Protein AF-A0AAP0RBD8-F1 (afdb_monomer)

pLDDT: mean 81.03, std 22.62, range [28.27, 98.75]

Mean predicted aligned error: 11.52 Å

Structure (mmCIF, N/CA/C/O backbone):
data_AF-A0AAP0RBD8-F1
#
_entry.id   AF-A0AAP0RBD8-F1
#
loop_
_atom_site.group_PDB
_atom_site.id
_atom_site.type_symbol
_atom_site.label_atom_id
_atom_site.label_alt_id
_atom_site.label_comp_id
_atom_site.label_asym_id
_atom_site.label_entity_id
_atom_site.label_seq_id
_atom_site.pdbx_PDB_ins_code
_atom_site.Cartn_x
_atom_site.Cartn_y
_atom_site.Cartn_z
_atom_site.occupancy
_atom_site.B_iso_or_equiv
_atom_site.auth_seq_id
_atom_site.auth_comp_id
_atom_site.auth_asym_id
_atom_site.auth_atom_id
_atom_site.pdbx_PDB_model_num
ATOM 1 N N . MET A 1 1 ? 12.928 37.717 -21.889 1.00 34.44 1 MET A N 1
ATOM 2 C CA . MET A 1 1 ? 11.841 36.770 -22.209 1.00 34.44 1 MET A CA 1
ATOM 3 C C . MET A 1 1 ? 11.439 36.122 -20.902 1.00 34.44 1 MET A C 1
ATOM 5 O O . MET A 1 1 ? 12.290 35.562 -20.228 1.00 34.44 1 MET A O 1
ATOM 9 N N . THR A 1 2 ? 10.213 36.380 -20.469 1.00 30.98 2 THR A N 1
ATOM 10 C CA . THR A 1 2 ? 9.686 36.048 -19.142 1.00 30.98 2 THR A CA 1
ATOM 11 C C . THR A 1 2 ? 9.518 34.539 -18.996 1.00 30.98 2 THR A C 1
ATOM 13 O O . THR A 1 2 ? 8.785 33.931 -19.773 1.00 30.98 2 THR A O 1
ATOM 16 N N . GLY A 1 3 ? 10.206 33.950 -18.015 1.00 31.42 3 GLY A N 1
ATOM 17 C CA . GLY A 1 3 ? 10.009 32.563 -17.607 1.00 31.42 3 GLY A CA 1
ATOM 18 C C . GLY A 1 3 ? 8.588 32.382 -17.090 1.00 31.42 3 GLY A C 1
ATOM 19 O O . GLY A 1 3 ? 8.220 32.952 -16.064 1.00 31.42 3 GLY A O 1
ATOM 20 N N . GLY A 1 4 ? 7.781 31.641 -17.846 1.00 28.27 4 GLY A N 1
ATOM 21 C CA . GLY A 1 4 ? 6.454 31.226 -17.426 1.00 28.27 4 GLY A CA 1
ATOM 22 C C . GLY A 1 4 ? 6.587 30.269 -16.252 1.00 28.27 4 GLY A C 1
ATOM 23 O O . GLY A 1 4 ? 7.212 29.218 -16.363 1.00 28.27 4 GLY A O 1
ATOM 24 N N . ILE A 1 5 ? 6.015 30.660 -15.120 1.00 36.06 5 ILE A N 1
ATOM 25 C CA . ILE A 1 5 ? 5.803 29.788 -13.974 1.00 36.06 5 ILE A CA 1
ATOM 26 C C . ILE A 1 5 ? 4.772 28.761 -14.447 1.00 36.06 5 ILE A C 1
ATOM 28 O O . ILE A 1 5 ? 3.584 29.070 -14.523 1.00 36.06 5 ILE A O 1
ATOM 32 N N . HIS A 1 6 ? 5.212 27.568 -14.849 1.00 34.00 6 HIS A N 1
ATOM 33 C CA . HIS A 1 6 ? 4.288 26.446 -14.957 1.00 34.00 6 HIS A CA 1
ATOM 34 C C . HIS A 1 6 ? 3.700 26.241 -13.556 1.00 34.00 6 HIS A C 1
ATOM 36 O O . HIS A 1 6 ? 4.481 26.066 -12.616 1.00 34.00 6 HIS A O 1
ATOM 42 N N . PRO A 1 7 ? 2.369 26.298 -13.366 1.00 37.91 7 PRO A N 1
ATOM 43 C CA . PRO A 1 7 ? 1.794 25.894 -12.099 1.00 37.91 7 PRO A CA 1
ATOM 44 C C . PRO A 1 7 ? 2.162 24.423 -11.923 1.00 37.91 7 PRO A C 1
ATOM 46 O O . PRO A 1 7 ? 1.735 23.568 -12.697 1.00 37.91 7 PRO A O 1
ATOM 49 N N . THR A 1 8 ? 3.013 24.135 -10.942 1.00 41.53 8 THR A N 1
ATOM 50 C CA . THR A 1 8 ? 3.182 22.778 -10.441 1.00 41.53 8 THR A CA 1
ATOM 51 C C . THR A 1 8 ? 1.791 22.331 -10.021 1.00 41.53 8 THR A C 1
ATOM 53 O O . THR A 1 8 ? 1.238 22.900 -9.076 1.00 41.53 8 THR A O 1
ATOM 56 N N . LEU A 1 9 ? 1.188 21.390 -10.752 1.00 44.22 9 LEU A N 1
ATOM 57 C CA . LEU A 1 9 ? -0.024 20.740 -10.271 1.00 44.22 9 LEU A CA 1
ATOM 58 C C . LEU A 1 9 ? 0.307 20.228 -8.864 1.00 44.22 9 LEU A C 1
ATOM 60 O O . LEU A 1 9 ? 1.319 19.535 -8.715 1.00 44.22 9 LEU A O 1
ATOM 64 N N . PRO A 1 10 ? -0.448 20.627 -7.826 1.00 52.72 10 PRO A N 1
ATOM 65 C CA . PRO A 1 10 ? -0.207 20.099 -6.497 1.00 52.72 10 PRO A CA 1
ATOM 66 C C . PRO A 1 10 ? -0.311 18.579 -6.598 1.00 52.72 10 PRO A C 1
ATOM 68 O O . PRO A 1 10 ? -1.257 18.067 -7.197 1.00 52.72 10 PRO A O 1
ATOM 71 N N . LEU A 1 11 ? 0.689 17.866 -6.080 1.00 57.75 11 LEU A N 1
ATOM 72 C CA . LEU A 1 11 ? 0.638 16.412 -5.990 1.00 57.75 11 LEU A CA 1
ATOM 73 C C . LEU A 1 11 ? -0.617 16.055 -5.192 1.00 57.75 11 LEU A C 1
ATOM 75 O O . LEU A 1 11 ? -0.696 16.304 -3.990 1.00 57.75 11 LEU A O 1
ATOM 79 N N . MET A 1 12 ? -1.625 15.541 -5.887 1.00 69.88 12 MET A N 1
ATOM 80 C CA . MET A 1 12 ? -2.855 15.079 -5.269 1.00 69.88 12 MET A CA 1
ATOM 81 C C . MET A 1 12 ? -2.628 13.631 -4.864 1.00 69.88 12 MET A C 1
ATOM 83 O O . MET A 1 12 ? -2.523 12.752 -5.716 1.00 69.88 12 MET A O 1
ATOM 87 N N . ILE A 1 13 ? -2.528 13.399 -3.561 1.00 83.56 13 ILE A N 1
ATOM 88 C CA . ILE A 1 13 ? -2.554 12.064 -2.975 1.00 83.56 13 ILE A CA 1
ATOM 89 C C . ILE A 1 13 ? -3.890 11.869 -2.270 1.00 83.56 13 ILE A C 1
ATOM 91 O O . ILE A 1 13 ? -4.404 12.782 -1.624 1.00 83.56 13 ILE A O 1
ATOM 95 N N . LEU A 1 14 ? -4.444 10.672 -2.427 1.00 92.19 14 LEU A N 1
ATOM 96 C CA . LEU A 1 14 ? -5.740 10.282 -1.900 1.00 92.19 14 LEU A CA 1
ATOM 97 C C . LEU A 1 14 ? -5.664 8.828 -1.440 1.00 92.19 14 LEU A C 1
ATOM 99 O O . LEU A 1 14 ? -5.100 7.985 -2.137 1.00 92.19 14 LEU A O 1
ATOM 103 N N . VAL A 1 15 ? -6.281 8.534 -0.300 1.00 96.56 15 VAL A N 1
ATOM 104 C CA . VAL A 1 15 ? -6.649 7.169 0.083 1.00 96.56 15 VAL A CA 1
ATOM 105 C C . VAL A 1 15 ? -8.169 7.088 0.110 1.00 96.56 15 VAL A C 1
ATOM 107 O O . VAL A 1 15 ? -8.832 7.897 0.752 1.00 96.56 15 VAL A O 1
ATOM 110 N N . GLY A 1 16 ? -8.724 6.122 -0.616 1.00 97.06 16 GLY A N 1
ATOM 111 C CA . GLY A 1 16 ? -10.157 5.855 -0.664 1.00 97.06 16 GLY A CA 1
ATOM 112 C C . GLY A 1 16 ? -10.412 4.396 -0.326 1.00 97.06 16 GLY A C 1
ATOM 113 O O . GLY A 1 16 ? -9.871 3.511 -0.986 1.00 97.06 16 GLY A O 1
ATOM 114 N N . ILE A 1 17 ? -11.227 4.135 0.693 1.00 97.94 17 ILE A N 1
ATOM 115 C CA . ILE A 1 17 ? -11.623 2.779 1.085 1.00 97.94 17 ILE A CA 1
ATOM 116 C C . ILE A 1 17 ? -13.132 2.676 0.956 1.00 97.94 17 ILE A C 1
ATOM 118 O O . ILE A 1 17 ? -13.863 3.445 1.569 1.00 97.94 17 ILE A O 1
ATOM 122 N N . HIS A 1 18 ? -13.607 1.703 0.186 1.00 97.62 18 HIS A N 1
ATOM 123 C CA . HIS A 1 18 ? -15.025 1.377 0.133 1.00 97.62 18 HIS A CA 1
ATOM 124 C C . HIS A 1 18 ? -15.289 0.111 0.948 1.00 97.62 18 HIS A C 1
ATOM 126 O O . HIS A 1 18 ? -14.771 -0.958 0.622 1.00 97.62 18 HIS A O 1
ATOM 132 N N . TYR A 1 19 ? -16.077 0.232 2.013 1.00 97.06 19 TYR A N 1
ATOM 133 C CA . TYR A 1 19 ? -16.392 -0.871 2.913 1.00 97.06 19 TYR A CA 1
ATOM 134 C C . TYR A 1 19 ? -17.787 -0.700 3.514 1.00 97.06 19 TYR A C 1
ATOM 136 O O . TYR A 1 19 ? -18.145 0.392 3.939 1.00 97.06 19 TYR A O 1
ATOM 144 N N . ASP A 1 20 ? -18.568 -1.783 3.528 1.00 95.88 20 ASP A N 1
ATOM 145 C CA . ASP A 1 20 ? -19.919 -1.840 4.113 1.00 95.88 20 ASP A CA 1
ATOM 146 C C . ASP A 1 20 ? -20.868 -0.718 3.634 1.00 95.88 20 ASP A C 1
ATOM 148 O O . ASP A 1 20 ? -21.622 -0.121 4.395 1.00 95.88 20 ASP A O 1
ATOM 152 N N . GLY A 1 21 ? -20.787 -0.381 2.340 1.00 97.06 21 GLY A N 1
ATOM 153 C CA . GLY A 1 21 ? -21.586 0.691 1.732 1.00 97.06 21 GLY A CA 1
ATOM 154 C C . GLY A 1 21 ? -21.132 2.113 2.085 1.00 97.06 21 GLY A C 1
ATOM 155 O O . GLY A 1 21 ? -21.817 3.071 1.729 1.00 97.06 21 GLY A O 1
ATOM 156 N N . VAL A 1 22 ? -19.988 2.266 2.757 1.00 97.06 22 VAL A N 1
ATOM 157 C CA . VAL A 1 22 ? -19.390 3.552 3.129 1.00 97.06 22 VAL A CA 1
ATOM 158 C C . VAL A 1 22 ? -18.106 3.780 2.334 1.00 97.06 22 VAL A C 1
ATOM 160 O O . VAL A 1 22 ? -17.267 2.886 2.202 1.00 97.06 22 VAL A O 1
ATOM 163 N N . PHE A 1 23 ? -17.937 4.994 1.809 1.00 97.38 23 PHE A N 1
ATOM 164 C CA . PHE A 1 23 ? -16.684 5.454 1.215 1.00 97.38 23 PHE A CA 1
ATOM 165 C C . PHE A 1 23 ? -15.922 6.318 2.225 1.00 97.38 23 PHE A C 1
ATOM 167 O O . PHE A 1 23 ? -16.344 7.424 2.556 1.00 97.38 23 PHE A O 1
ATOM 174 N N . TYR A 1 24 ? -14.807 5.793 2.722 1.00 97.19 24 TYR A N 1
ATOM 175 C CA . TYR A 1 24 ? -13.883 6.489 3.607 1.00 97.19 24 TYR A CA 1
ATOM 176 C C . TYR A 1 24 ? -12.832 7.197 2.755 1.00 97.19 24 TYR A C 1
ATOM 178 O O . TYR A 1 24 ? -11.986 6.552 2.134 1.00 97.19 24 TYR A O 1
ATOM 186 N N . GLU A 1 25 ? -12.908 8.523 2.719 1.00 95.94 25 GLU A N 1
ATOM 187 C CA . GLU A 1 25 ? -12.017 9.378 1.938 1.00 95.94 25 GLU A CA 1
ATOM 188 C C . GLU A 1 25 ? -10.975 10.051 2.838 1.00 95.94 25 GLU A C 1
ATOM 190 O O . GLU A 1 25 ? -11.320 10.665 3.853 1.00 95.94 25 GLU A O 1
ATOM 195 N N . PHE A 1 26 ? -9.711 9.990 2.422 1.00 95.19 26 PHE A N 1
ATOM 196 C CA . PHE A 1 26 ? -8.595 10.701 3.035 1.00 95.19 26 PHE A CA 1
ATOM 197 C C . PHE A 1 26 ? -7.860 11.501 1.963 1.00 95.19 26 PHE A C 1
ATOM 199 O O . PHE A 1 26 ? -7.217 10.943 1.072 1.00 95.19 26 PHE A O 1
ATOM 206 N N . VAL A 1 27 ? -7.984 12.819 2.054 1.00 91.31 27 VAL A N 1
ATOM 207 C CA . VAL A 1 27 ? -7.526 13.800 1.067 1.00 91.31 27 VAL A CA 1
ATOM 208 C C . VAL A 1 27 ? -7.016 15.051 1.775 1.00 91.31 27 VAL A C 1
ATOM 210 O O . VAL A 1 27 ? -7.416 15.308 2.911 1.00 91.31 27 VAL A O 1
ATOM 213 N N . PRO A 1 28 ? -6.196 15.892 1.117 1.00 87.25 28 PRO A N 1
ATOM 214 C CA . PRO A 1 28 ? -5.539 17.017 1.783 1.00 87.25 28 PRO A CA 1
ATOM 215 C C . PRO A 1 28 ? -6.478 18.038 2.445 1.00 87.25 28 PRO A C 1
ATOM 217 O O . PRO A 1 28 ? -6.026 18.830 3.264 1.00 87.25 28 PRO A O 1
ATOM 220 N N . TRP A 1 29 ? -7.764 18.084 2.083 1.00 85.31 29 TRP A N 1
ATOM 221 C CA . TRP A 1 29 ? -8.740 19.002 2.685 1.00 85.31 29 TRP A CA 1
ATOM 222 C C . TRP A 1 29 ? -9.544 18.402 3.846 1.00 85.31 29 TRP A C 1
ATOM 224 O O . TRP A 1 29 ? -10.233 19.156 4.527 1.00 85.31 29 TRP A O 1
ATOM 234 N N . ASN A 1 30 ? -9.479 17.088 4.084 1.00 89.00 30 ASN A N 1
ATOM 235 C CA . ASN A 1 30 ? -10.198 16.431 5.184 1.00 89.00 30 ASN A CA 1
ATOM 236 C C . ASN A 1 30 ? -9.294 15.589 6.101 1.00 89.00 30 ASN A C 1
ATOM 238 O O . ASN A 1 30 ? -9.769 15.055 7.101 1.00 89.00 30 ASN A O 1
ATOM 242 N N . GLY A 1 31 ? -8.009 15.469 5.777 1.00 90.75 31 GLY A N 1
ATOM 243 C CA . GLY A 1 31 ? -7.074 14.626 6.497 1.00 90.75 31 GLY A CA 1
ATOM 244 C C . GLY A 1 31 ? -5.632 14.838 6.055 1.00 90.75 31 GLY A C 1
ATOM 245 O O . GLY A 1 31 ? -5.316 15.731 5.268 1.00 90.75 31 GLY A O 1
ATOM 246 N N . VAL A 1 32 ? -4.763 13.988 6.587 1.00 93.06 32 VAL A N 1
ATOM 247 C CA . VAL A 1 32 ? -3.338 13.930 6.268 1.00 93.06 32 VAL A CA 1
ATOM 248 C C . VAL A 1 32 ? -3.033 12.552 5.707 1.00 93.06 32 VAL A C 1
ATOM 250 O O . VAL A 1 32 ? -3.448 11.545 6.280 1.00 93.06 32 VAL A O 1
ATOM 253 N N . VAL A 1 33 ? -2.299 12.503 4.601 1.00 94.81 33 VAL A N 1
ATOM 254 C CA . VAL A 1 33 ? -1.796 11.268 4.002 1.00 94.81 33 VAL A CA 1
ATOM 255 C C . VAL A 1 33 ? -0.278 11.333 3.937 1.00 94.81 33 VAL A C 1
ATOM 257 O O . VAL A 1 33 ? 0.290 12.298 3.435 1.00 94.81 33 VAL A O 1
ATOM 260 N N . ASN A 1 34 ? 0.371 10.283 4.419 1.00 94.94 34 ASN A N 1
ATOM 261 C CA . ASN A 1 34 ? 1.804 10.059 4.335 1.00 94.94 34 ASN A CA 1
ATOM 262 C C . ASN A 1 34 ? 2.071 8.884 3.407 1.00 94.94 34 ASN A C 1
ATOM 264 O O . ASN A 1 34 ? 1.287 7.933 3.357 1.00 94.94 34 ASN A O 1
ATOM 268 N N . TRP A 1 35 ? 3.201 8.915 2.717 1.00 95.06 35 TRP A N 1
ATOM 269 C CA . TRP A 1 35 ? 3.608 7.818 1.853 1.00 95.06 35 TRP A CA 1
ATOM 270 C C . TRP A 1 35 ? 5.113 7.600 1.875 1.00 95.06 35 TRP A C 1
ATOM 272 O O . TRP A 1 35 ? 5.911 8.516 2.083 1.00 95.06 35 TRP A O 1
ATOM 282 N N . GLU A 1 36 ? 5.483 6.357 1.606 1.00 95.31 36 GLU A N 1
ATOM 283 C CA . GLU A 1 36 ? 6.833 5.908 1.326 1.00 95.31 36 GLU A CA 1
ATOM 284 C C . GLU A 1 36 ? 6.763 4.826 0.247 1.00 95.31 36 GLU A C 1
ATOM 286 O O . GLU A 1 36 ? 6.286 3.717 0.476 1.00 95.31 36 GLU A O 1
ATOM 291 N N . VAL A 1 37 ? 7.231 5.152 -0.954 1.00 94.81 37 VAL A N 1
ATOM 292 C CA . VAL A 1 37 ? 7.209 4.261 -2.114 1.00 94.81 37 VAL A CA 1
ATOM 293 C C . VAL A 1 37 ? 8.633 4.075 -2.602 1.00 94.81 37 VAL A C 1
ATOM 295 O O . VAL A 1 37 ? 9.309 5.028 -2.989 1.00 94.81 37 VAL A O 1
ATOM 298 N N . THR A 1 38 ? 9.119 2.841 -2.553 1.00 95.50 38 THR A N 1
ATOM 299 C CA . THR A 1 38 ? 10.435 2.491 -3.106 1.00 95.50 38 THR A CA 1
ATOM 300 C C . THR A 1 38 ? 10.408 2.531 -4.638 1.00 95.50 38 THR A C 1
ATOM 302 O O . THR A 1 38 ? 9.330 2.470 -5.228 1.00 95.50 38 THR A O 1
ATOM 305 N N . PRO A 1 39 ? 11.573 2.568 -5.314 1.00 94.81 39 PRO A N 1
ATOM 306 C CA . PRO A 1 39 ? 11.639 2.437 -6.770 1.00 94.81 39 PRO A CA 1
ATOM 307 C C . PRO A 1 39 ? 10.818 1.275 -7.344 1.00 94.81 39 PRO A C 1
ATOM 309 O O . PRO A 1 39 ? 10.295 1.378 -8.451 1.00 94.81 39 PRO A O 1
ATOM 312 N N . TRP A 1 40 ? 10.733 0.162 -6.607 1.00 95.88 40 TRP A N 1
ATOM 313 C CA . TRP A 1 40 ? 9.876 -0.976 -6.916 1.00 95.88 40 TRP A CA 1
ATOM 314 C C . TRP A 1 40 ? 9.792 -1.933 -5.722 1.00 95.88 40 TRP A C 1
ATOM 316 O O . TRP A 1 40 ? 10.785 -2.135 -5.024 1.00 95.88 40 TRP A O 1
ATOM 326 N N . GLY A 1 41 ? 8.650 -2.602 -5.557 1.00 96.44 41 GLY A N 1
ATOM 327 C CA . GLY A 1 41 ? 8.504 -3.748 -4.653 1.00 96.44 41 GLY A CA 1
ATOM 328 C C . GLY A 1 41 ? 7.915 -3.425 -3.280 1.00 96.44 41 GLY A C 1
ATOM 329 O O . GLY A 1 41 ? 7.485 -4.351 -2.593 1.00 96.44 41 GLY A O 1
ATOM 330 N N . TYR A 1 42 ? 7.852 -2.146 -2.902 1.00 98.12 42 TYR A N 1
ATOM 331 C CA . TYR A 1 42 ? 7.309 -1.701 -1.619 1.00 98.12 42 TYR A CA 1
ATOM 332 C C . TYR A 1 42 ? 6.592 -0.352 -1.721 1.00 98.12 42 TYR A C 1
ATOM 334 O O . TYR A 1 42 ? 7.178 0.628 -2.199 1.00 98.12 42 TYR A O 1
ATOM 342 N N . TRP A 1 43 ? 5.364 -0.319 -1.200 1.00 97.88 43 TRP A N 1
ATOM 343 C CA . TRP A 1 43 ? 4.523 0.861 -1.036 1.00 97.88 43 TRP A CA 1
ATOM 344 C C . TRP A 1 43 ? 3.970 0.863 0.383 1.00 97.88 43 TRP A C 1
ATOM 346 O O . TRP A 1 43 ? 3.314 -0.087 0.803 1.00 97.88 43 TRP A O 1
ATOM 356 N N . TYR A 1 44 ? 4.184 1.956 1.094 1.00 98.38 44 TYR A N 1
ATOM 357 C CA . TYR A 1 44 ? 3.558 2.217 2.375 1.00 98.38 44 TYR A CA 1
ATOM 358 C C . TYR A 1 44 ? 2.809 3.536 2.303 1.00 98.38 44 TYR A C 1
ATOM 360 O O . TYR A 1 44 ? 3.338 4.534 1.811 1.00 98.38 44 TYR A O 1
ATOM 368 N N . MET A 1 45 ? 1.579 3.543 2.797 1.00 97.62 45 MET A N 1
ATOM 369 C CA . MET A 1 45 ? 0.791 4.751 2.977 1.00 97.62 45 MET A CA 1
ATOM 370 C C . MET A 1 45 ? 0.116 4.708 4.340 1.00 97.62 45 MET A C 1
ATOM 372 O O . MET A 1 45 ? -0.417 3.678 4.752 1.00 97.62 45 MET A O 1
ATOM 376 N N . SER A 1 46 ? 0.091 5.842 5.027 1.00 97.88 46 SER A N 1
ATOM 377 C CA . SER A 1 46 ? -0.764 6.032 6.192 1.00 97.88 46 SER A CA 1
ATOM 378 C C . SER A 1 46 ? -1.636 7.254 5.986 1.00 97.88 46 SER A C 1
ATOM 380 O O . SER A 1 46 ? -1.220 8.228 5.365 1.00 97.88 46 SER A O 1
ATOM 382 N N . ALA A 1 47 ? -2.862 7.205 6.485 1.00 97.12 47 ALA A N 1
ATOM 383 C CA . ALA A 1 47 ? -3.784 8.319 6.378 1.00 97.12 47 ALA A CA 1
ATOM 384 C C . ALA A 1 47 ? -4.586 8.485 7.662 1.00 97.12 47 ALA A C 1
ATOM 386 O O . ALA A 1 47 ? -4.917 7.507 8.333 1.00 97.12 47 ALA A O 1
ATOM 387 N N . GLU A 1 48 ? -4.917 9.720 8.012 1.00 96.56 48 GLU A N 1
ATOM 388 C CA . GLU A 1 48 ? -5.857 9.997 9.089 1.00 96.56 48 GLU A CA 1
ATOM 389 C 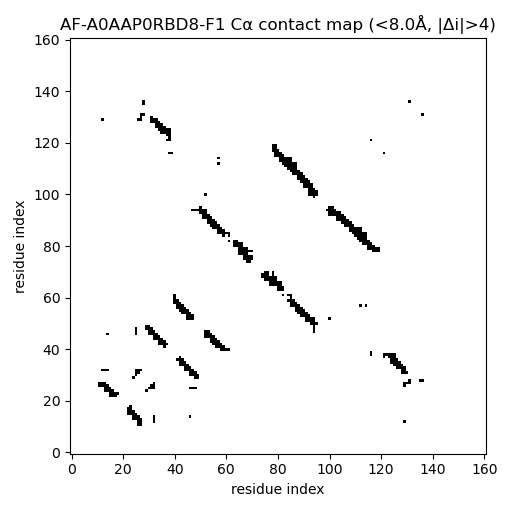C . GLU A 1 48 ? -6.714 11.225 8.805 1.00 96.56 48 GLU A C 1
ATOM 391 O O . GLU A 1 48 ? -6.279 12.173 8.160 1.00 96.56 48 GLU A O 1
ATOM 396 N N . ASN A 1 49 ? -7.941 11.201 9.312 1.00 94.81 49 ASN A N 1
ATOM 397 C CA . ASN A 1 49 ? -8.833 12.354 9.379 1.00 94.81 49 ASN A CA 1
ATOM 398 C C . ASN A 1 49 ? -9.341 12.503 10.821 1.00 94.81 49 ASN A C 1
ATOM 400 O O . ASN A 1 49 ? -8.818 11.869 11.736 1.00 94.81 49 ASN A O 1
ATOM 404 N N . GLU A 1 50 ? -10.365 13.324 11.053 1.00 94.88 50 GLU A N 1
ATOM 405 C CA . GLU A 1 50 ? -10.901 13.550 12.403 1.00 94.88 50 GLU A CA 1
ATOM 406 C C . GLU A 1 50 ? -11.358 12.263 13.111 1.00 94.88 50 GLU A C 1
ATOM 408 O O . GLU A 1 50 ? -11.279 12.170 14.337 1.00 94.88 50 GLU A O 1
ATOM 413 N N . THR A 1 51 ? -11.806 11.261 12.350 1.00 96.75 51 THR A N 1
ATOM 414 C CA . THR A 1 51 ? -12.560 10.110 12.864 1.00 96.75 51 THR A CA 1
ATOM 415 C C . THR A 1 51 ? -11.896 8.760 12.614 1.00 96.75 51 THR A C 1
ATOM 417 O O . THR A 1 51 ? -12.238 7.798 13.298 1.00 96.75 51 THR A O 1
ATOM 420 N N . HIS A 1 52 ? -10.942 8.664 11.686 1.00 98.38 52 HIS A N 1
ATOM 421 C CA . HIS A 1 52 ? -10.352 7.398 11.250 1.00 98.38 52 HIS A CA 1
ATOM 422 C C . HIS A 1 52 ? -8.837 7.496 11.066 1.00 98.38 52 HIS A C 1
ATOM 424 O O . HIS A 1 52 ? -8.301 8.551 10.727 1.00 98.38 52 HIS A O 1
ATOM 430 N N . LYS A 1 53 ? -8.155 6.361 11.250 1.00 98.44 53 LYS A N 1
ATOM 431 C CA . LYS A 1 53 ? -6.750 6.147 10.872 1.00 98.44 53 LYS A CA 1
ATOM 432 C C . LYS A 1 53 ? -6.649 4.917 9.974 1.00 98.44 53 LYS A C 1
ATOM 434 O O . LYS A 1 53 ? -7.351 3.934 10.212 1.00 98.44 53 LYS A O 1
ATOM 439 N N . VAL A 1 54 ? -5.758 4.956 8.993 1.00 98.44 54 VAL A N 1
ATOM 440 C CA . VAL A 1 54 ? -5.541 3.909 7.989 1.00 98.44 54 VAL A CA 1
ATOM 441 C C . VAL A 1 54 ? -4.054 3.666 7.794 1.00 98.44 54 VAL A C 1
ATOM 443 O O . VAL A 1 54 ? -3.264 4.609 7.760 1.00 98.44 54 VAL A O 1
ATOM 446 N N . GLU A 1 55 ? -3.699 2.399 7.606 1.00 98.56 55 GLU A N 1
ATOM 447 C CA . GLU A 1 55 ? -2.400 1.968 7.095 1.00 98.56 55 GLU A CA 1
ATOM 448 C C . GLU A 1 55 ? -2.602 1.003 5.924 1.00 98.56 55 GLU A C 1
ATOM 450 O O . GLU A 1 55 ? -3.423 0.081 5.978 1.00 98.56 55 GLU A O 1
ATOM 455 N N . LEU A 1 56 ? -1.846 1.248 4.859 1.00 98.56 56 LEU A N 1
ATOM 456 C CA . LEU A 1 56 ? -1.777 0.452 3.645 1.00 98.56 56 LEU A CA 1
ATOM 457 C C . LEU A 1 56 ? -0.316 0.069 3.436 1.00 98.56 56 LEU A C 1
ATOM 459 O O . LEU A 1 56 ? 0.541 0.937 3.282 1.00 98.56 56 LEU A O 1
ATOM 463 N N . GLU A 1 57 ? -0.037 -1.225 3.397 1.00 98.75 57 GLU A N 1
ATOM 464 C CA . GLU A 1 57 ? 1.283 -1.743 3.054 1.00 98.75 57 GLU A CA 1
ATOM 465 C C . GLU A 1 57 ? 1.134 -2.727 1.903 1.00 98.75 57 GLU A C 1
ATOM 467 O O . GLU A 1 57 ? 0.508 -3.776 2.050 1.00 98.75 57 GLU A O 1
ATOM 472 N N . ALA A 1 58 ? 1.694 -2.386 0.746 1.00 98.69 58 ALA A N 1
ATOM 473 C CA . ALA A 1 58 ? 1.741 -3.268 -0.403 1.00 98.69 58 ALA A CA 1
ATOM 474 C C . ALA A 1 58 ? 3.179 -3.694 -0.697 1.00 98.69 58 ALA A C 1
ATOM 476 O O . ALA A 1 58 ? 4.111 -2.888 -0.670 1.00 98.69 58 ALA A O 1
ATOM 477 N N . THR A 1 59 ? 3.354 -4.970 -1.025 1.00 98.62 59 THR A N 1
ATOM 478 C CA . THR A 1 59 ? 4.641 -5.528 -1.448 1.00 98.62 59 THR A CA 1
ATOM 479 C C . THR A 1 59 ? 4.465 -6.413 -2.668 1.00 98.62 59 THR A C 1
ATOM 481 O O . THR A 1 59 ? 3.402 -6.996 -2.881 1.00 98.62 59 THR A O 1
ATOM 484 N N . THR A 1 60 ? 5.509 -6.554 -3.480 1.00 98.38 60 THR A N 1
ATOM 485 C CA . THR A 1 60 ? 5.519 -7.575 -4.530 1.00 98.38 60 THR A CA 1
ATOM 486 C C . THR A 1 60 ? 6.916 -8.141 -4.746 1.00 98.38 60 THR A C 1
ATOM 488 O O . THR A 1 60 ? 7.922 -7.450 -4.589 1.00 98.38 60 THR A O 1
ATOM 491 N N . LYS A 1 61 ? 6.967 -9.425 -5.109 1.00 97.38 61 LYS A N 1
ATOM 492 C CA . LYS A 1 61 ? 8.171 -10.093 -5.628 1.00 97.38 61 LYS A CA 1
ATOM 493 C C . LYS A 1 61 ? 8.166 -10.167 -7.153 1.00 97.38 61 LYS A C 1
ATOM 495 O O . LYS A 1 61 ? 9.163 -10.584 -7.738 1.00 97.38 61 LYS A O 1
ATOM 500 N N . ASP A 1 62 ? 7.046 -9.814 -7.776 1.00 97.38 62 ASP A N 1
ATOM 501 C CA . ASP A 1 62 ? 6.924 -9.796 -9.220 1.00 97.38 62 ASP A CA 1
ATOM 502 C C . ASP A 1 62 ? 7.843 -8.722 -9.809 1.00 97.38 62 ASP A C 1
ATOM 504 O O . ASP A 1 62 ? 8.048 -7.643 -9.236 1.00 97.3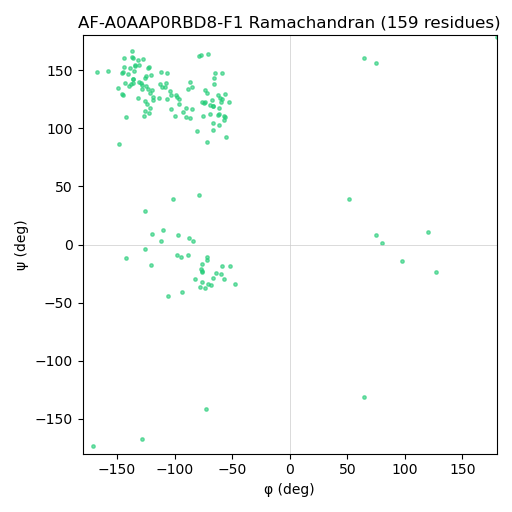8 62 ASP A O 1
ATOM 508 N N . LEU A 1 63 ? 8.432 -9.029 -10.963 1.00 95.75 63 LEU A N 1
ATOM 509 C CA . LEU A 1 63 ? 9.350 -8.102 -11.612 1.00 95.75 63 LEU A CA 1
ATOM 510 C C . LEU A 1 63 ? 8.629 -6.899 -12.208 1.00 95.75 63 LEU A C 1
ATOM 512 O O . LEU A 1 63 ? 9.326 -5.935 -12.508 1.00 95.75 63 LEU A O 1
ATOM 516 N N . GLY A 1 64 ? 7.300 -6.929 -12.329 1.00 95.12 64 GLY A N 1
ATOM 517 C CA . GLY A 1 64 ? 6.469 -5.896 -12.926 1.00 95.12 64 GLY A CA 1
ATOM 518 C C . GLY A 1 64 ? 6.551 -5.861 -14.446 1.00 95.12 64 GLY A C 1
ATOM 519 O O . GLY A 1 64 ? 7.544 -6.264 -15.055 1.00 95.12 64 GLY A O 1
ATOM 520 N N . THR A 1 65 ? 5.510 -5.318 -15.062 1.00 95.62 65 THR A N 1
ATOM 521 C CA . THR A 1 65 ? 5.434 -5.082 -16.502 1.00 95.62 65 THR A CA 1
ATOM 522 C C . THR A 1 65 ? 5.660 -3.607 -16.778 1.00 95.62 65 THR A C 1
ATOM 524 O O . THR A 1 65 ? 5.026 -2.746 -16.181 1.00 95.62 65 THR A O 1
ATOM 527 N N . THR A 1 66 ? 6.585 -3.284 -17.681 1.00 94.25 66 THR A N 1
ATOM 528 C CA . THR A 1 66 ? 6.761 -1.899 -18.127 1.00 94.25 66 THR A CA 1
ATOM 529 C C . THR A 1 66 ? 5.612 -1.503 -19.041 1.00 94.25 66 THR A C 1
ATOM 531 O O . THR A 1 66 ? 5.410 -2.106 -20.096 1.00 94.25 66 THR A O 1
ATOM 534 N N . LEU A 1 67 ? 4.913 -0.438 -18.665 1.00 93.00 67 LEU A N 1
ATOM 535 C CA . LEU A 1 67 ? 3.819 0.128 -19.432 1.00 93.00 67 LEU A CA 1
ATOM 536 C C . LEU A 1 67 ? 4.241 1.434 -20.099 1.00 93.00 67 LEU A C 1
ATOM 538 O O . LEU A 1 67 ? 5.055 2.218 -19.594 1.00 93.00 67 LEU A O 1
ATOM 542 N N . ARG A 1 68 ? 3.657 1.669 -21.272 1.00 92.69 68 ARG A N 1
ATOM 543 C CA . ARG A 1 68 ? 3.771 2.945 -21.968 1.00 92.69 68 ARG A CA 1
ATOM 544 C C . ARG A 1 68 ? 2.654 3.871 -21.506 1.00 92.69 68 ARG A C 1
ATOM 546 O O . ARG A 1 68 ? 1.499 3.459 -21.485 1.00 92.69 68 ARG A O 1
ATOM 553 N N . ALA A 1 69 ? 2.999 5.116 -21.205 1.00 91.56 69 ALA A N 1
ATOM 554 C CA . ALA A 1 69 ? 2.047 6.164 -20.864 1.00 91.56 69 ALA A CA 1
ATOM 555 C C . ALA A 1 69 ? 2.347 7.441 -21.672 1.00 91.56 69 ALA A C 1
ATOM 557 O O . ALA A 1 69 ? 3.457 7.593 -22.197 1.00 91.56 69 ALA A O 1
ATOM 558 N N . PRO A 1 70 ? 1.370 8.350 -21.832 1.00 91.38 70 PRO A N 1
ATOM 559 C CA . PRO A 1 70 ? 1.622 9.671 -22.394 1.00 91.38 70 PRO A CA 1
ATOM 560 C C . PRO A 1 70 ? 2.591 10.464 -21.507 1.00 91.38 70 PRO A C 1
ATOM 562 O O . PRO A 1 70 ? 2.379 10.603 -20.308 1.00 91.38 70 PRO A O 1
ATOM 565 N N . THR A 1 71 ? 3.639 11.007 -22.114 1.00 87.81 71 THR A N 1
ATOM 566 C CA . THR A 1 71 ? 4.625 11.897 -21.489 1.00 87.81 71 THR A CA 1
ATOM 567 C C . THR A 1 71 ? 4.653 13.218 -22.248 1.00 87.81 71 THR A C 1
ATOM 569 O O . THR A 1 71 ? 4.325 13.258 -23.439 1.00 87.81 71 THR A O 1
ATOM 572 N N . ALA A 1 72 ? 5.027 14.303 -21.573 1.00 86.81 72 ALA A N 1
ATOM 573 C CA . ALA A 1 72 ? 5.006 15.633 -22.175 1.00 86.81 72 ALA A CA 1
ATOM 574 C C . ALA A 1 72 ? 6.068 15.791 -23.277 1.00 86.81 72 ALA A C 1
ATOM 576 O O . ALA A 1 72 ? 5.824 16.460 -24.278 1.00 86.81 72 ALA A O 1
ATOM 577 N N . GLU A 1 73 ? 7.228 15.153 -23.120 1.00 86.69 73 GLU A N 1
ATOM 578 C CA . GLU A 1 73 ? 8.398 15.379 -23.971 1.00 86.69 73 GLU A CA 1
ATOM 579 C C . GLU A 1 73 ? 8.489 14.394 -25.137 1.00 86.69 73 GLU A C 1
ATOM 581 O O . GLU A 1 73 ? 8.857 14.777 -26.246 1.00 86.69 73 GLU A O 1
ATOM 586 N N . VAL A 1 74 ? 8.183 13.117 -24.898 1.00 87.81 74 VAL A N 1
ATOM 587 C CA . VAL A 1 74 ? 8.420 12.032 -25.870 1.00 87.81 74 VAL A CA 1
ATOM 588 C C . VAL A 1 74 ? 7.136 11.315 -26.289 1.00 87.81 74 VAL A C 1
ATOM 590 O O . VAL A 1 74 ? 7.180 10.296 -26.982 1.00 87.81 74 VAL A O 1
ATOM 593 N N . GLY A 1 75 ? 5.976 11.852 -25.903 1.00 89.75 75 GLY A N 1
ATOM 594 C CA . GLY A 1 75 ? 4.679 11.271 -26.220 1.00 89.75 75 GLY A CA 1
ATOM 595 C C . GLY A 1 75 ? 4.506 9.912 -25.547 1.00 89.75 75 GLY A C 1
ATOM 596 O O . GLY A 1 75 ? 4.726 9.770 -24.348 1.00 89.75 75 GLY A O 1
ATOM 597 N N . PHE A 1 76 ? 4.084 8.899 -26.300 1.00 92.31 76 PHE A N 1
ATOM 598 C CA . PHE A 1 76 ? 3.778 7.582 -25.746 1.00 92.31 76 PHE A CA 1
ATOM 599 C C . PHE A 1 76 ? 5.043 6.741 -25.520 1.00 92.31 76 PHE A C 1
ATOM 601 O O . PHE A 1 76 ? 5.537 6.084 -26.443 1.00 92.31 76 PHE A O 1
ATOM 608 N N . ALA A 1 77 ? 5.553 6.722 -24.289 1.00 91.69 77 ALA A N 1
ATOM 609 C CA . ALA A 1 77 ? 6.839 6.118 -23.944 1.00 91.69 77 ALA A CA 1
ATOM 610 C C . ALA A 1 77 ? 6.772 5.279 -22.657 1.00 91.69 77 ALA A C 1
ATOM 612 O O . ALA A 1 77 ? 5.838 5.444 -21.872 1.00 91.69 77 ALA A O 1
ATOM 613 N N . PRO A 1 78 ? 7.737 4.363 -22.431 1.00 90.94 78 PRO A N 1
ATOM 614 C CA . PRO A 1 78 ? 7.870 3.648 -21.164 1.00 90.94 78 PRO A CA 1
ATOM 615 C C . PRO A 1 78 ? 8.023 4.630 -19.996 1.00 90.94 78 PRO A C 1
ATOM 617 O O . PRO A 1 78 ? 9.043 5.307 -19.888 1.00 90.94 78 PRO A O 1
ATOM 620 N N . ALA A 1 79 ? 7.001 4.719 -19.147 1.00 90.62 79 ALA A N 1
ATOM 621 C CA . ALA A 1 79 ? 6.954 5.690 -18.048 1.00 90.62 79 ALA A CA 1
ATOM 622 C C . ALA A 1 79 ? 6.312 5.133 -16.771 1.00 90.62 79 ALA A C 1
ATOM 624 O O . ALA A 1 79 ? 6.449 5.748 -15.709 1.00 90.62 79 ALA A O 1
ATOM 625 N N . CYS A 1 80 ? 5.674 3.963 -16.873 1.00 92.12 80 CYS A N 1
ATOM 626 C CA . CYS A 1 80 ? 5.056 3.261 -15.763 1.00 92.12 80 CYS A CA 1
ATOM 627 C C . CYS A 1 80 ? 5.543 1.813 -15.684 1.00 92.12 80 CYS A C 1
ATOM 629 O O . CYS A 1 80 ? 6.039 1.237 -16.660 1.00 92.12 80 CYS A O 1
ATOM 631 N N . LYS A 1 81 ? 5.383 1.218 -14.511 1.00 93.88 81 LYS A N 1
ATOM 632 C CA . LYS A 1 81 ? 5.620 -0.194 -14.258 1.00 93.88 81 LYS A CA 1
ATOM 633 C C . LYS A 1 81 ? 4.598 -0.690 -13.246 1.00 93.88 81 LYS A C 1
ATOM 635 O O . LYS A 1 81 ? 4.467 -0.076 -12.191 1.00 93.88 81 LYS A O 1
ATOM 640 N N . ASP A 1 82 ? 3.904 -1.777 -13.555 1.00 96.19 82 ASP A N 1
ATOM 641 C CA . ASP A 1 82 ? 2.806 -2.282 -12.732 1.00 96.19 82 ASP A CA 1
ATOM 642 C C . ASP A 1 82 ? 2.825 -3.806 -12.558 1.00 96.19 82 ASP A C 1
ATOM 644 O O . ASP A 1 82 ? 3.569 -4.535 -13.216 1.00 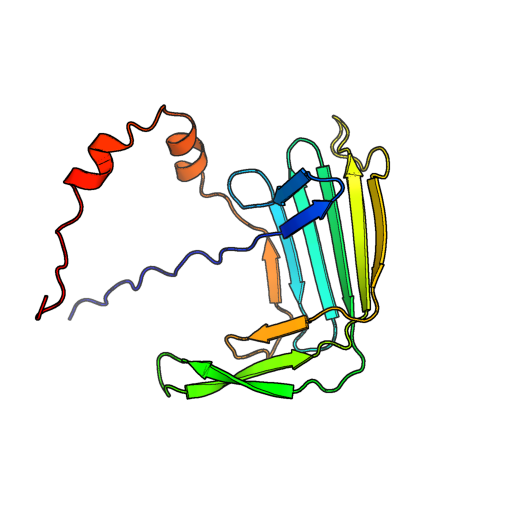96.19 82 ASP A O 1
ATOM 648 N N . THR A 1 83 ? 2.027 -4.292 -11.613 1.00 97.19 83 THR A N 1
ATOM 649 C CA . THR A 1 83 ? 1.678 -5.707 -11.481 1.00 97.19 83 THR A CA 1
ATOM 650 C C . THR A 1 83 ? 0.381 -5.846 -10.697 1.00 97.19 83 THR A C 1
ATOM 652 O O . THR A 1 83 ? 0.111 -5.037 -9.814 1.00 97.19 83 THR A O 1
ATOM 655 N N . CYS A 1 84 ? -0.404 -6.886 -10.980 1.00 96.62 84 CYS A N 1
ATOM 656 C CA . CYS A 1 84 ? -1.584 -7.260 -10.186 1.00 96.62 84 CYS A CA 1
ATOM 657 C C . CYS A 1 84 ? -1.288 -8.377 -9.172 1.00 96.62 84 CYS A C 1
ATOM 659 O O . CYS A 1 84 ? -2.202 -8.909 -8.551 1.00 96.62 84 CYS A O 1
ATOM 661 N N . PHE A 1 85 ? -0.014 -8.744 -9.011 1.00 96.88 85 PHE A N 1
ATOM 662 C CA . PHE A 1 85 ? 0.447 -9.770 -8.074 1.00 96.88 85 PHE A CA 1
ATOM 663 C C . PHE A 1 85 ? 1.054 -9.136 -6.811 1.00 96.88 85 PHE A C 1
ATOM 665 O O . PHE A 1 85 ? 2.108 -9.554 -6.319 1.00 96.88 85 PHE A O 1
ATOM 672 N N . GLY A 1 86 ? 0.441 -8.053 -6.329 1.00 98.00 86 GLY A N 1
ATOM 673 C CA . GLY A 1 86 ? 0.804 -7.392 -5.082 1.00 98.00 86 GLY A CA 1
ATOM 674 C C . GLY A 1 86 ? 0.102 -8.019 -3.880 1.00 98.00 86 GLY A C 1
ATOM 675 O O . GLY A 1 86 ? -1.089 -8.322 -3.926 1.00 98.00 86 GLY A O 1
ATOM 676 N N . VAL A 1 87 ? 0.830 -8.157 -2.773 1.00 98.62 87 VAL A N 1
ATOM 677 C CA . VAL A 1 87 ? 0.247 -8.454 -1.463 1.00 98.62 87 VAL A CA 1
ATOM 678 C C . VAL A 1 87 ? -0.008 -7.135 -0.751 1.00 98.62 87 VAL A C 1
ATOM 680 O O . VAL A 1 87 ? 0.948 -6.441 -0.415 1.00 98.62 87 VAL A O 1
ATOM 683 N N . LEU A 1 88 ? -1.276 -6.799 -0.521 1.00 98.69 88 LEU A N 1
ATOM 684 C CA . LEU A 1 88 ? -1.717 -5.608 0.202 1.00 98.69 88 LEU A CA 1
ATOM 685 C C . LEU A 1 88 ? -2.235 -5.993 1.584 1.00 98.69 88 LEU A C 1
ATOM 687 O O . LEU A 1 88 ? -3.173 -6.779 1.700 1.00 98.69 88 LEU A O 1
ATOM 691 N N . LYS A 1 89 ? -1.683 -5.370 2.620 1.00 98.75 89 LYS A N 1
ATOM 692 C CA . LYS A 1 89 ? -2.266 -5.282 3.953 1.00 98.75 89 LYS A CA 1
ATOM 693 C C . LYS A 1 89 ? -3.008 -3.955 4.083 1.00 98.75 89 LYS A C 1
ATOM 695 O O . LYS A 1 89 ? -2.418 -2.900 3.872 1.00 98.75 89 LYS A O 1
ATOM 700 N N . LEU A 1 90 ? -4.285 -4.015 4.455 1.00 98.62 90 LEU A N 1
ATOM 701 C CA . LEU A 1 90 ? -5.089 -2.848 4.811 1.00 98.62 90 LEU A CA 1
ATOM 702 C C . LEU A 1 90 ? -5.542 -2.981 6.260 1.00 98.62 90 LEU A C 1
ATOM 704 O O . LEU A 1 90 ? -6.175 -3.972 6.637 1.00 98.62 90 LEU A O 1
ATOM 708 N N . GLN A 1 91 ? -5.263 -1.952 7.050 1.00 98.75 91 GLN A N 1
ATOM 709 C CA . GLN A 1 91 ? -5.784 -1.823 8.400 1.00 98.75 91 GLN A CA 1
ATOM 710 C C . GLN A 1 91 ? -6.431 -0.451 8.592 1.00 98.75 91 GLN A C 1
ATOM 712 O O . GLN A 1 91 ? -5.901 0.569 8.154 1.00 98.75 91 GLN A O 1
ATOM 717 N N . MET A 1 92 ? -7.590 -0.430 9.249 1.00 98.62 92 MET A N 1
ATOM 718 C CA . MET A 1 92 ? -8.348 0.790 9.526 1.00 98.62 92 MET A CA 1
ATOM 719 C C . MET A 1 92 ? -8.903 0.762 10.944 1.00 98.62 92 MET A C 1
ATOM 721 O O . MET A 1 92 ? -9.431 -0.257 11.392 1.00 98.62 92 MET A O 1
ATOM 725 N N . TRP A 1 93 ? -8.827 1.899 11.628 1.00 98.75 93 TRP A N 1
ATOM 726 C CA . TRP A 1 93 ? -9.309 2.082 12.991 1.00 98.75 93 TRP A CA 1
ATOM 727 C C . TRP A 1 93 ? -10.168 3.337 13.098 1.00 98.75 93 TRP A C 1
ATOM 729 O O . TRP A 1 93 ? -9.948 4.311 12.377 1.00 98.75 93 TRP A O 1
ATOM 739 N N . GLU A 1 94 ? -11.073 3.349 14.072 1.00 98.00 94 GLU A N 1
ATOM 740 C CA . GLU A 1 94 ? -11.583 4.602 14.632 1.00 98.00 94 GLU A CA 1
ATOM 741 C C . GLU A 1 94 ? -10.405 5.418 15.196 1.00 98.00 94 GLU A C 1
ATOM 743 O O . GLU A 1 94 ? -9.435 4.857 15.712 1.00 98.00 94 GLU A O 1
ATOM 748 N N . ARG A 1 95 ? -10.473 6.745 15.141 1.00 97.50 95 ARG A N 1
ATOM 749 C CA . ARG A 1 95 ? -9.494 7.643 15.758 1.00 97.50 95 ARG A CA 1
ATOM 750 C C . ARG A 1 95 ? -10.021 8.118 17.106 1.00 97.50 95 ARG A C 1
ATOM 752 O O . ARG A 1 95 ? -11.128 8.640 17.200 1.00 97.50 95 ARG A O 1
ATOM 759 N N . ARG A 1 96 ? -9.228 7.948 18.165 1.00 96.62 96 ARG A N 1
ATOM 760 C CA . ARG A 1 96 ? -9.577 8.469 19.495 1.00 96.62 96 ARG A CA 1
ATOM 761 C C . ARG A 1 96 ? -9.326 9.975 19.581 1.00 96.62 96 ARG A C 1
ATOM 763 O O . ARG A 1 96 ? -8.563 10.539 18.801 1.00 96.62 96 ARG A O 1
ATOM 770 N N . SER A 1 97 ? -9.915 10.616 20.590 1.00 93.31 97 SER A N 1
ATOM 771 C CA . SER A 1 97 ? -9.726 12.047 20.873 1.00 93.31 97 SER A CA 1
ATOM 772 C C . SER A 1 97 ? -8.269 12.434 21.155 1.00 93.31 97 SER A C 1
ATOM 774 O O . SER A 1 97 ? -7.889 13.575 20.923 1.00 93.31 97 SER A O 1
ATOM 776 N N . ASP A 1 98 ? -7.449 11.493 21.630 1.00 93.88 98 ASP A N 1
ATOM 777 C CA . ASP A 1 98 ? -6.004 11.662 21.841 1.00 93.88 98 ASP A CA 1
ATOM 778 C C . ASP A 1 98 ? -5.162 11.414 20.570 1.00 93.88 98 ASP A C 1
ATOM 780 O O . ASP A 1 98 ? -3.935 11.455 20.618 1.00 93.88 98 ASP A O 1
ATOM 784 N N . GLY A 1 99 ? -5.806 11.136 19.430 1.00 93.38 99 GLY A N 1
ATOM 785 C CA . GLY A 1 99 ? -5.159 10.826 18.155 1.00 93.38 99 GLY A CA 1
ATOM 786 C C . GLY A 1 99 ? -4.658 9.385 18.011 1.00 93.38 99 GLY A C 1
ATOM 787 O O . GLY A 1 99 ? -4.098 9.036 16.966 1.00 93.38 99 GLY A O 1
ATOM 788 N N . SER A 1 100 ? -4.861 8.525 19.013 1.00 96.38 100 SER A N 1
ATOM 789 C CA . SER A 1 100 ? -4.458 7.115 18.969 1.00 96.38 100 SER A CA 1
ATOM 790 C C . SER A 1 100 ? -5.421 6.237 18.153 1.00 96.38 100 SER A C 1
ATOM 792 O O . SER A 1 100 ? -6.570 6.602 17.885 1.00 96.38 100 SER A O 1
ATOM 794 N N . LYS A 1 101 ? -4.945 5.046 17.757 1.00 98.06 101 LYS A N 1
ATOM 795 C CA . LYS A 1 101 ? -5.741 4.018 17.061 1.00 98.06 101 LYS A CA 1
ATOM 796 C C . LYS A 1 101 ? -6.782 3.411 17.999 1.00 98.06 101 LYS A C 1
ATOM 798 O O . LYS A 1 101 ? -6.420 2.712 18.945 1.00 98.06 101 LYS A O 1
ATOM 803 N N . GLY A 1 102 ? -8.049 3.685 17.719 1.00 97.94 102 GLY A N 1
ATOM 804 C CA . GLY A 1 102 ? -9.256 3.235 18.402 1.00 97.94 102 GLY A CA 1
ATOM 805 C C . GLY A 1 102 ? -9.604 1.767 18.178 1.00 97.94 102 GLY A C 1
ATOM 806 O O . GLY A 1 102 ? -8.743 0.887 18.154 1.00 97.94 102 GLY A O 1
ATOM 807 N N . LYS A 1 103 ? -10.905 1.501 18.052 1.00 98.06 103 LYS A N 1
ATOM 808 C CA . LYS A 1 103 ? -11.426 0.190 17.668 1.00 98.06 103 LYS A CA 1
ATOM 809 C C . LYS A 1 103 ? -11.013 -0.124 16.229 1.00 98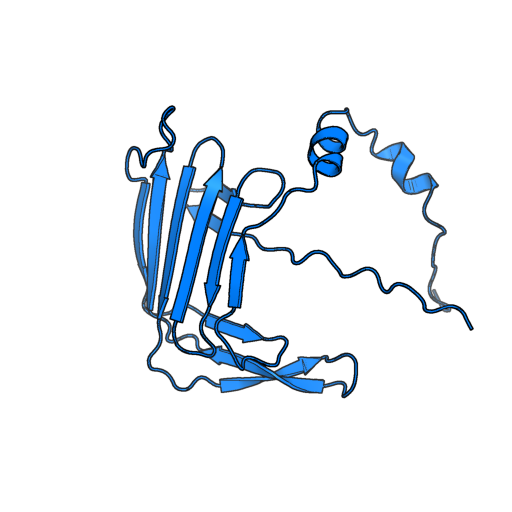.06 103 LYS A C 1
ATOM 811 O O . LYS A 1 103 ? -11.076 0.744 15.364 1.00 98.06 103 LYS A O 1
ATOM 816 N N . ILE A 1 104 ? -10.608 -1.367 15.981 1.00 98.19 104 ILE A N 1
ATOM 817 C CA . ILE A 1 104 ? -10.302 -1.840 14.630 1.00 98.19 104 ILE A CA 1
ATOM 818 C C . ILE A 1 104 ? -11.595 -2.036 13.828 1.00 98.19 104 ILE A C 1
ATOM 820 O O . I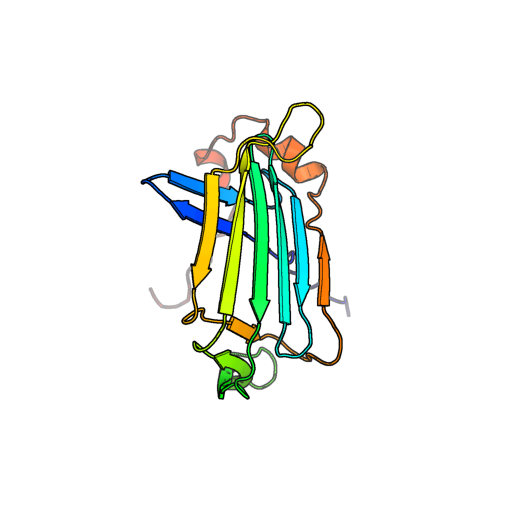LE A 1 104 ? -12.561 -2.614 14.329 1.00 98.19 104 ILE A O 1
ATOM 824 N N . ILE A 1 105 ? -11.608 -1.518 12.602 1.00 98.19 105 ILE A N 1
ATOM 825 C CA . ILE A 1 105 ? -12.717 -1.630 11.646 1.00 98.19 105 ILE A CA 1
ATOM 826 C C . ILE A 1 105 ? -12.348 -2.634 10.553 1.00 98.19 105 ILE A C 1
ATOM 828 O O . ILE A 1 105 ? -13.157 -3.495 10.219 1.00 98.19 105 ILE A O 1
ATOM 832 N N . LEU A 1 106 ? -11.117 -2.552 10.036 1.00 98.00 106 LEU A N 1
ATOM 833 C CA . LEU A 1 106 ? -10.579 -3.469 9.034 1.00 98.00 106 LEU A CA 1
ATOM 834 C C . LEU A 1 106 ? -9.199 -3.968 9.445 1.00 98.00 106 LEU A C 1
ATOM 836 O O . LEU A 1 106 ? -8.367 -3.196 9.918 1.00 98.00 106 LEU A O 1
ATOM 840 N N . ASP A 1 107 ? -8.971 -5.255 9.205 1.00 98.44 107 ASP A N 1
ATOM 841 C CA . ASP A 1 107 ? -7.668 -5.909 9.269 1.00 98.44 107 ASP A CA 1
ATOM 842 C C . ASP A 1 107 ? -7.655 -7.037 8.234 1.00 98.44 107 ASP A C 1
ATOM 844 O O . ASP A 1 107 ? -8.062 -8.168 8.503 1.00 98.44 107 ASP A O 1
ATOM 848 N N . VAL A 1 108 ? -7.295 -6.698 6.999 1.00 98.31 108 VAL A N 1
ATOM 849 C CA . VAL A 1 108 ? -7.467 -7.589 5.846 1.00 98.31 108 VAL A CA 1
ATOM 850 C C . VAL A 1 108 ? -6.217 -7.621 4.983 1.00 98.31 108 VAL A C 1
ATOM 852 O O . VAL A 1 108 ? -5.417 -6.684 4.972 1.00 98.31 108 VAL A O 1
ATOM 855 N N . THR A 1 109 ? -6.051 -8.724 4.261 1.00 98.31 109 THR A N 1
ATOM 856 C CA . THR A 1 109 ? -4.964 -8.913 3.303 1.00 98.31 109 THR A CA 1
ATOM 857 C C . THR A 1 109 ? -5.539 -9.370 1.968 1.00 98.31 109 THR A C 1
ATOM 859 O O . THR A 1 109 ? -6.437 -10.209 1.940 1.00 98.31 109 THR A O 1
ATOM 862 N N . SER A 1 110 ? -5.009 -8.832 0.872 1.00 97.06 110 SER A N 1
ATOM 863 C CA . SER A 1 110 ? -5.237 -9.305 -0.495 1.00 97.06 110 SER A CA 1
ATOM 864 C C . SER A 1 110 ? -3.901 -9.691 -1.121 1.00 97.06 110 SER A C 1
ATOM 866 O O . SER A 1 110 ? -2.891 -9.059 -0.834 1.00 97.06 110 SER A O 1
ATOM 868 N N . ASP A 1 111 ? -3.889 -10.710 -1.971 1.00 96.25 111 ASP A N 1
ATOM 869 C CA . ASP A 1 111 ? -2.740 -11.170 -2.760 1.00 96.25 111 ASP A CA 1
ATOM 870 C C . ASP A 1 111 ? -2.894 -10.881 -4.267 1.00 96.25 111 ASP A C 1
ATOM 872 O O . ASP A 1 111 ? -2.125 -11.382 -5.086 1.00 96.25 111 ASP A O 1
ATOM 876 N N . MET A 1 112 ? -3.879 -10.051 -4.627 1.00 96.06 112 MET A N 1
ATOM 877 C CA . MET A 1 112 ? -4.189 -9.643 -6.003 1.00 96.06 112 MET A CA 1
ATOM 878 C C . MET A 1 112 ? -4.213 -8.114 -6.157 1.00 96.06 112 MET A C 1
ATOM 880 O O . MET A 1 112 ? -4.978 -7.566 -6.953 1.00 96.06 112 MET A O 1
ATOM 884 N N . ALA A 1 113 ? -3.438 -7.394 -5.345 1.00 97.75 113 ALA A N 1
ATOM 885 C CA . ALA A 1 113 ? -3.400 -5.941 -5.411 1.00 97.75 113 ALA A CA 1
ATOM 886 C C . ALA A 1 113 ? -2.660 -5.474 -6.670 1.00 97.75 113 ALA A C 1
ATOM 888 O O . ALA A 1 113 ? -1.536 -5.906 -6.944 1.00 97.75 113 ALA A O 1
ATOM 889 N N . ALA A 1 114 ? -3.282 -4.550 -7.404 1.00 97.50 114 ALA A N 1
ATOM 890 C CA . ALA A 1 114 ? -2.608 -3.783 -8.437 1.00 97.50 114 ALA A CA 1
ATOM 891 C C . ALA A 1 114 ? -1.703 -2.734 -7.781 1.00 97.50 114 ALA A C 1
ATOM 893 O O . ALA A 1 114 ? -2.174 -1.897 -7.010 1.00 97.50 114 ALA A O 1
ATOM 894 N N . VAL A 1 115 ? -0.409 -2.792 -8.077 1.00 97.25 115 VAL A N 1
ATOM 895 C CA . VAL A 1 115 ? 0.588 -1.823 -7.615 1.00 97.25 115 VAL A CA 1
ATOM 896 C C . VAL A 1 115 ? 1.326 -1.254 -8.815 1.00 97.25 115 VAL A C 1
ATOM 898 O O . VAL A 1 115 ? 1.700 -1.991 -9.727 1.00 97.25 115 VAL A O 1
ATOM 901 N N . GLU A 1 116 ? 1.532 0.059 -8.814 1.00 95.56 116 GLU A N 1
ATOM 902 C CA . GLU A 1 116 ? 2.154 0.779 -9.921 1.00 95.56 116 GLU A CA 1
ATOM 903 C C . GLU A 1 116 ? 3.199 1.769 -9.409 1.00 95.56 116 GLU A C 1
ATOM 905 O O . GLU A 1 116 ? 3.095 2.351 -8.324 1.00 95.56 116 GLU A O 1
ATOM 910 N N . VAL A 1 117 ? 4.207 1.966 -10.246 1.00 94.06 117 VAL A N 1
ATOM 911 C CA . VAL A 1 117 ? 5.086 3.116 -10.232 1.00 94.06 117 VAL A CA 1
ATOM 912 C C . VAL A 1 117 ? 5.025 3.822 -11.602 1.00 94.06 117 VAL A C 1
ATOM 914 O O . VAL A 1 117 ? 5.452 3.239 -12.592 1.00 94.06 117 VAL A O 1
ATOM 917 N N . GLY A 1 118 ? 4.490 5.050 -11.710 1.00 88.75 118 GLY A N 1
ATOM 918 C CA . GLY A 1 118 ? 4.437 5.841 -12.962 1.00 88.75 118 GLY A CA 1
ATOM 919 C C . GLY A 1 118 ? 4.714 7.356 -12.862 1.00 88.75 118 GLY A C 1
ATOM 920 O O . GLY A 1 118 ? 4.264 8.015 -11.929 1.00 88.75 118 GLY A O 1
ATOM 921 N N . GLY A 1 119 ? 5.501 7.926 -13.785 1.00 77.56 119 GLY A N 1
ATOM 922 C CA . GLY A 1 119 ? 5.774 9.382 -13.835 1.00 77.56 119 GLY A CA 1
ATOM 923 C C . GLY A 1 119 ? 7.250 9.788 -13.867 1.00 77.56 119 GLY A C 1
ATOM 924 O O . GLY A 1 119 ? 7.573 10.831 -14.414 1.00 77.56 119 GLY A O 1
ATOM 925 N N . GLY A 1 120 ? 8.145 8.925 -13.386 1.00 66.12 120 GLY A N 1
ATOM 926 C CA . GLY A 1 120 ? 9.588 8.966 -13.637 1.00 66.12 120 GLY A CA 1
ATOM 927 C C . GLY A 1 120 ? 10.384 10.181 -13.100 1.00 66.12 120 GLY A C 1
ATOM 928 O O . GLY A 1 120 ? 9.842 11.248 -12.841 1.00 66.12 120 GLY A O 1
ATOM 929 N N . PRO A 1 121 ? 11.715 10.040 -12.966 1.00 56.78 121 PRO A N 1
ATOM 930 C CA . PRO A 1 121 ? 12.431 8.784 -12.830 1.00 56.78 121 PRO A CA 1
ATOM 931 C C . PRO A 1 121 ? 12.485 8.294 -11.367 1.00 56.78 121 PRO A C 1
ATOM 933 O O . PRO A 1 121 ? 12.809 9.024 -10.433 1.00 56.78 121 PRO A O 1
ATOM 936 N N . TRP A 1 122 ? 12.221 7.001 -11.200 1.00 67.38 122 TRP A N 1
ATOM 937 C CA . TRP A 1 122 ? 12.074 6.259 -9.941 1.00 67.38 122 TRP A CA 1
ATOM 938 C C . TRP A 1 122 ? 13.406 5.906 -9.285 1.00 67.38 122 TRP A C 1
ATOM 940 O O . TRP A 1 122 ? 13.628 4.770 -8.884 1.00 67.38 122 TRP A O 1
ATOM 950 N N . PHE A 1 123 ? 14.362 6.828 -9.261 1.00 78.31 123 PHE A N 1
ATOM 951 C CA . PHE A 1 123 ? 15.726 6.478 -8.856 1.00 78.31 123 PHE A CA 1
ATOM 952 C C . PHE A 1 123 ? 15.889 6.320 -7.346 1.00 78.31 123 PHE A C 1
ATOM 954 O O . PHE A 1 123 ? 16.822 5.662 -6.899 1.00 78.31 123 PHE A O 1
ATOM 961 N N . ASN A 1 124 ? 14.986 6.913 -6.568 1.00 88.69 124 ASN A N 1
ATOM 962 C CA . ASN A 1 124 ? 15.044 6.924 -5.116 1.00 88.69 124 ASN A CA 1
ATOM 963 C C . ASN A 1 124 ? 13.660 6.660 -4.533 1.00 88.69 124 ASN A C 1
ATOM 965 O O . ASN A 1 124 ? 12.645 6.848 -5.203 1.00 88.69 124 ASN A O 1
ATOM 969 N N . THR A 1 125 ? 13.634 6.269 -3.263 1.00 92.19 125 THR A N 1
ATOM 970 C CA . THR A 1 125 ? 12.394 6.185 -2.496 1.00 92.19 125 THR A CA 1
ATOM 971 C C . THR A 1 125 ? 11.714 7.550 -2.456 1.00 92.19 125 THR A C 1
ATOM 973 O O . TH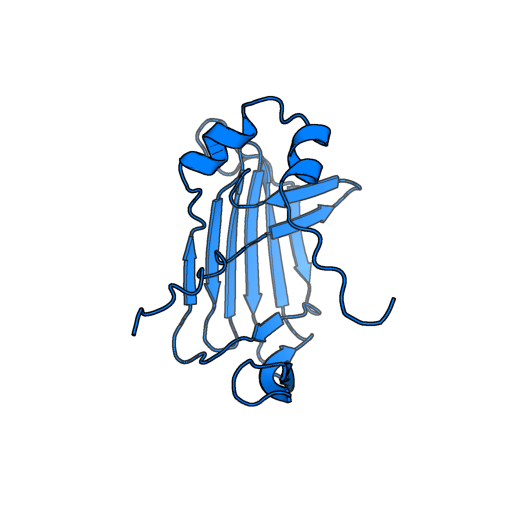R A 1 125 ? 12.309 8.542 -2.032 1.00 92.19 125 THR A O 1
ATOM 976 N N . TRP A 1 126 ? 10.457 7.586 -2.880 1.00 89.25 126 TRP A N 1
ATOM 977 C CA . TRP A 1 126 ? 9.601 8.755 -2.808 1.00 89.25 126 TRP A CA 1
ATOM 978 C C . TRP A 1 126 ? 8.858 8.749 -1.478 1.00 89.25 126 TRP A C 1
ATOM 980 O O . TRP A 1 126 ? 8.092 7.831 -1.191 1.00 89.25 126 TRP A O 1
ATOM 990 N N . LYS A 1 127 ? 9.102 9.771 -0.658 1.00 92.12 127 LYS A N 1
ATOM 991 C CA . LYS A 1 127 ? 8.419 9.973 0.619 1.00 92.12 127 LYS A CA 1
ATOM 992 C C . LYS A 1 127 ? 7.757 11.336 0.645 1.00 92.12 127 LYS A C 1
ATOM 994 O O . LYS A 1 127 ? 8.263 12.274 0.026 1.00 92.12 127 LYS A O 1
ATOM 999 N N . GLY A 1 128 ? 6.681 11.454 1.401 1.00 89.62 128 GLY A N 1
ATOM 1000 C CA . GLY A 1 128 ? 6.072 12.745 1.657 1.00 89.62 128 GLY A CA 1
ATOM 1001 C C . GLY A 1 128 ? 4.849 12.659 2.547 1.00 89.62 128 GLY A C 1
ATOM 1002 O O . GLY A 1 128 ? 4.439 11.584 2.982 1.00 89.62 128 GLY A O 1
ATOM 1003 N N . GLU A 1 129 ? 4.306 13.838 2.799 1.00 90.62 129 GLU A N 1
ATOM 1004 C CA . GLU A 1 129 ? 3.096 14.079 3.563 1.00 90.62 129 GLU A CA 1
ATOM 1005 C C . GLU A 1 129 ? 2.276 15.122 2.802 1.00 90.62 129 GLU A C 1
ATOM 1007 O O . GLU A 1 129 ? 2.829 16.049 2.195 1.00 90.62 129 GLU A O 1
ATOM 1012 N N . THR A 1 130 ? 0.956 14.974 2.792 1.00 87.62 130 THR A N 1
ATOM 1013 C CA . THR A 1 130 ? 0.073 15.979 2.208 1.00 87.62 130 THR A CA 1
ATOM 1014 C C . THR A 1 130 ? 0.138 17.246 3.046 1.00 87.62 130 THR A C 1
ATOM 1016 O O . THR A 1 130 ? -0.173 17.212 4.234 1.00 87.62 130 THR A O 1
ATOM 1019 N N . SER A 1 131 ? 0.459 18.378 2.427 1.00 68.94 131 SER A N 1
ATOM 1020 C CA . SER A 1 131 ? 0.278 19.683 3.053 1.00 68.94 131 SER A CA 1
ATOM 1021 C C . SER A 1 131 ? -1.021 20.309 2.560 1.00 68.94 131 SER A C 1
ATOM 1023 O O . SER A 1 131 ? -1.272 20.396 1.358 1.00 68.94 131 SER A O 1
ATOM 1025 N N . THR A 1 132 ? -1.864 20.759 3.485 1.00 62.50 132 THR A N 1
ATOM 1026 C CA . THR A 1 132 ? -2.983 21.643 3.155 1.00 62.50 132 THR A CA 1
ATOM 1027 C C . THR A 1 132 ? -2.447 23.074 3.138 1.00 62.50 132 THR A C 1
ATOM 1029 O O . THR A 1 132 ? -2.016 23.567 4.182 1.00 62.50 132 THR A O 1
ATOM 1032 N N . PRO A 1 133 ? -2.460 23.797 2.004 1.00 55.28 133 PRO A N 1
ATOM 1033 C CA . PRO A 1 133 ? -2.196 25.228 2.027 1.00 55.28 133 PRO A CA 1
ATOM 1034 C C . PRO A 1 133 ? -3.252 25.907 2.910 1.00 55.28 133 PRO A C 1
ATOM 1036 O O . PRO A 1 133 ? -4.448 25.747 2.662 1.00 55.28 133 PRO A O 1
ATOM 1039 N N . GLU A 1 134 ? -2.835 26.689 3.911 1.00 50.91 134 GLU A N 1
ATOM 1040 C CA . GLU A 1 134 ? -3.718 27.376 4.880 1.00 50.91 134 GLU A CA 1
ATOM 1041 C C . GLU A 1 134 ? -4.839 28.225 4.234 1.00 50.91 134 GLU A C 1
ATOM 1043 O O . GLU A 1 134 ? -5.829 28.571 4.875 1.00 50.91 134 GLU A O 1
ATOM 1048 N N . LEU A 1 135 ? -4.702 28.573 2.953 1.00 48.06 135 LEU A N 1
ATOM 1049 C CA . LEU A 1 135 ? -5.702 29.302 2.171 1.00 48.06 135 LEU A CA 1
ATOM 1050 C C . LEU A 1 135 ? -6.891 28.434 1.720 1.00 48.06 135 LEU A C 1
ATOM 1052 O O . LEU A 1 135 ? -8.008 28.946 1.644 1.00 48.06 135 LEU A O 1
ATOM 1056 N N . LEU A 1 136 ? -6.691 27.137 1.459 1.00 51.03 136 LEU A N 1
ATOM 1057 C CA . LEU A 1 136 ? -7.764 26.230 1.025 1.00 51.03 136 LEU A CA 1
ATOM 1058 C C . LEU A 1 136 ? -8.712 25.877 2.179 1.00 51.03 136 LEU A C 1
ATOM 1060 O O . LEU A 1 136 ? -9.926 25.856 1.986 1.00 51.03 136 LEU A O 1
ATOM 1064 N N . SER A 1 137 ? -8.187 25.709 3.396 1.00 48.53 137 SER A N 1
ATOM 1065 C CA . SER A 1 137 ? -9.007 25.479 4.595 1.00 48.53 137 SER A CA 1
ATOM 1066 C C . SER A 1 137 ? -9.870 26.693 4.969 1.00 48.53 137 SER A C 1
ATOM 1068 O O . SER A 1 137 ? -10.968 26.538 5.502 1.00 48.53 137 SER A O 1
ATOM 1070 N N . ARG A 1 138 ? -9.421 27.915 4.643 1.00 47.06 138 ARG A N 1
ATOM 1071 C CA . ARG A 1 138 ? -10.213 29.145 4.823 1.00 47.06 138 ARG A CA 1
ATOM 1072 C C . ARG A 1 138 ? -11.274 29.343 3.740 1.00 47.06 138 ARG A C 1
ATOM 1074 O O . ARG A 1 138 ? -12.357 29.817 4.060 1.00 47.06 138 ARG A O 1
ATOM 1081 N N . ALA A 1 139 ? -10.990 28.979 2.488 1.00 51.75 139 ALA A N 1
ATOM 1082 C CA . ALA A 1 139 ? -11.940 29.123 1.382 1.00 51.75 139 ALA A CA 1
ATOM 1083 C C . ALA A 1 139 ? -13.118 28.131 1.464 1.00 51.75 139 ALA A C 1
ATOM 1085 O O . ALA A 1 139 ? -14.237 28.491 1.110 1.00 51.75 139 ALA A O 1
ATOM 1086 N N . LEU A 1 14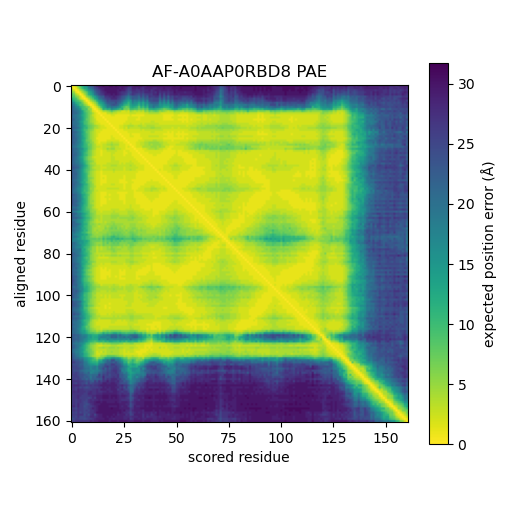0 ? -12.890 26.916 1.976 1.00 53.47 140 LEU A N 1
ATOM 1087 C CA . LEU A 1 140 ? -13.923 25.878 2.123 1.00 53.47 140 LEU A CA 1
ATOM 1088 C C . LEU A 1 140 ? -14.888 26.114 3.302 1.00 53.47 140 LEU A C 1
ATOM 1090 O O . LEU A 1 140 ? -15.971 25.539 3.324 1.00 53.47 140 LEU A O 1
ATOM 1094 N N . ASN A 1 141 ? -14.531 26.986 4.253 1.00 48.03 141 ASN A N 1
ATOM 1095 C CA . ASN A 1 141 ? -15.380 27.372 5.392 1.00 48.03 141 ASN A CA 1
ATOM 1096 C C . ASN A 1 141 ? -16.333 28.546 5.093 1.00 48.03 141 ASN A C 1
ATOM 1098 O O . ASN A 1 141 ? -17.016 29.042 5.990 1.00 48.03 141 ASN A O 1
ATOM 1102 N N . VAL A 1 142 ? -16.391 29.008 3.843 1.00 48.34 142 VAL A N 1
ATOM 1103 C CA . VAL A 1 142 ? -17.351 30.019 3.384 1.00 48.34 142 VAL A CA 1
ATOM 1104 C C . VAL A 1 142 ? -18.376 29.309 2.497 1.00 48.34 142 VAL A C 1
ATOM 1106 O O . VAL A 1 142 ? -17.963 28.512 1.658 1.00 48.34 142 VAL A O 1
ATOM 1109 N N . PRO A 1 143 ? -19.695 29.554 2.630 1.00 39.38 143 PRO A N 1
ATOM 1110 C CA . PRO A 1 143 ? -20.680 28.963 1.729 1.00 39.38 143 PRO A CA 1
ATOM 1111 C C . PRO A 1 143 ? -20.399 29.432 0.295 1.00 39.38 143 PRO A C 1
ATOM 1113 O O . PRO A 1 143 ? -20.674 30.578 -0.066 1.00 39.38 143 PRO A O 1
ATOM 1116 N N . ILE A 1 144 ? -19.795 28.561 -0.514 1.00 48.94 144 ILE A N 1
ATOM 1117 C CA . ILE A 1 144 ? -19.435 28.882 -1.893 1.00 48.94 144 ILE A CA 1
ATOM 1118 C C . ILE A 1 144 ? -20.713 28.861 -2.733 1.00 48.94 144 ILE A C 1
ATOM 1120 O O . ILE A 1 144 ? -21.304 27.809 -2.974 1.00 48.94 144 ILE A O 1
ATOM 1124 N N . ASN A 1 145 ? -21.137 30.041 -3.188 1.00 43.28 145 ASN A N 1
ATOM 1125 C CA . ASN A 1 145 ? -22.171 30.187 -4.205 1.00 43.28 145 ASN A CA 1
ATOM 1126 C C . ASN A 1 145 ? -21.639 29.640 -5.541 1.00 43.28 145 ASN A C 1
ATOM 1128 O O . ASN A 1 145 ? -20.818 30.274 -6.207 1.00 43.28 145 ASN A O 1
ATOM 1132 N N . VAL A 1 146 ? -22.112 28.453 -5.914 1.00 50.06 146 VAL A N 1
ATOM 1133 C CA . VAL A 1 146 ? -21.667 27.702 -7.095 1.00 50.06 146 VAL A CA 1
ATOM 1134 C C . VAL A 1 146 ? -21.982 28.440 -8.407 1.00 50.06 146 VAL A C 1
ATOM 1136 O O . VAL A 1 14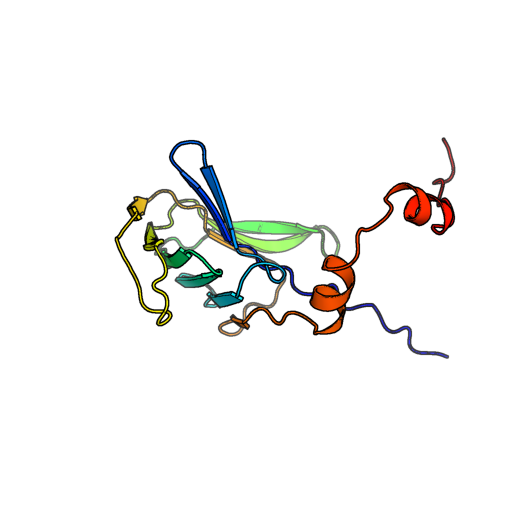6 ? -21.266 28.270 -9.390 1.00 50.06 146 VAL A O 1
ATOM 1139 N N . GLU A 1 147 ? -22.985 29.327 -8.431 1.00 44.75 147 GLU A N 1
ATOM 1140 C CA . GLU A 1 147 ? -23.382 30.067 -9.640 1.00 44.75 147 GLU A CA 1
ATOM 1141 C C . GLU A 1 147 ? -22.429 31.224 -9.989 1.00 44.75 147 GLU A C 1
ATOM 1143 O O . GLU A 1 147 ? -22.310 31.595 -11.155 1.00 44.75 147 GLU A O 1
ATOM 1148 N N . GLY A 1 148 ? -21.687 31.767 -9.017 1.00 48.94 148 GLY A N 1
ATOM 1149 C CA . GLY A 1 148 ? -20.750 32.875 -9.256 1.00 48.94 148 GLY A CA 1
ATOM 1150 C C . GLY A 1 148 ? -19.437 32.459 -9.931 1.00 48.94 148 GLY A C 1
ATOM 1151 O O . GLY A 1 148 ? -18.782 33.280 -10.572 1.00 48.94 148 GLY A O 1
ATOM 1152 N N . ILE A 1 149 ? -19.050 31.185 -9.814 1.00 49.22 149 ILE A N 1
ATOM 1153 C CA . ILE A 1 149 ? -17.756 30.683 -10.308 1.00 49.22 149 ILE A CA 1
ATOM 1154 C C . ILE A 1 149 ? -17.806 30.370 -11.811 1.00 49.22 149 ILE A C 1
ATOM 1156 O O . ILE A 1 149 ? -16.815 30.568 -12.514 1.00 49.22 149 ILE A O 1
ATOM 1160 N N . PHE A 1 150 ? -18.969 29.988 -12.349 1.00 44.72 150 PHE A N 1
ATOM 1161 C CA . PHE A 1 150 ? -19.123 29.722 -13.785 1.00 44.72 150 PHE A CA 1
ATOM 1162 C C . PHE A 1 150 ? -19.102 30.986 -14.667 1.00 44.72 150 PHE A C 1
ATOM 1164 O O . PHE A 1 150 ? -18.969 30.871 -15.882 1.00 44.72 150 PHE A O 1
ATOM 1171 N N . GLY A 1 151 ? -19.178 32.190 -14.083 1.00 42.53 151 GLY A N 1
ATOM 1172 C CA . GLY A 1 151 ? -19.143 33.461 -14.820 1.00 42.53 151 GLY A CA 1
ATOM 1173 C C . GLY A 1 151 ? -17.749 34.057 -15.066 1.00 42.53 151 GLY A C 1
ATOM 1174 O O . GLY A 1 151 ? -17.639 35.030 -15.808 1.00 42.53 151 GLY A O 1
ATOM 1175 N N . LEU A 1 152 ? -16.688 33.513 -14.453 1.00 46.25 152 LEU A N 1
ATOM 1176 C CA . LEU A 1 152 ? -15.335 34.105 -14.464 1.00 46.25 152 LEU A CA 1
ATOM 1177 C C . LEU A 1 152 ? -14.289 33.311 -15.262 1.00 46.25 152 LEU A C 1
ATOM 1179 O O . LEU A 1 152 ? -13.127 33.713 -15.319 1.00 46.25 152 LEU A O 1
ATOM 1183 N N . VAL A 1 153 ? -14.680 32.216 -15.915 1.00 42.47 153 VAL A N 1
ATOM 1184 C CA . VAL A 1 153 ? -13.787 31.452 -16.795 1.00 42.47 153 VAL A CA 1
ATOM 1185 C C . VAL A 1 153 ? -14.018 31.911 -18.239 1.00 42.47 153 VAL A C 1
ATOM 1187 O O . VAL A 1 153 ? -15.143 31.784 -18.728 1.00 42.47 153 VAL A O 1
ATOM 1190 N N . PRO A 1 154 ? -13.005 32.433 -18.961 1.00 40.69 154 PRO A N 1
ATOM 1191 C CA . PRO A 1 154 ? -13.147 32.655 -20.388 1.00 40.69 154 PRO A CA 1
ATOM 1192 C C . PRO A 1 154 ? -13.401 31.300 -21.045 1.00 40.69 154 PRO A C 1
ATOM 1194 O O . PRO A 1 154 ? -12.578 30.388 -20.967 1.00 40.69 154 PRO A O 1
ATOM 1197 N N . LEU A 1 155 ? -14.574 31.185 -21.658 1.00 46.00 155 LEU A N 1
ATOM 1198 C CA . LEU A 1 155 ? -15.041 30.038 -22.417 1.00 46.00 155 LEU A CA 1
ATOM 1199 C C . LEU A 1 155 ? -14.030 29.705 -23.529 1.00 46.00 155 LEU A C 1
ATOM 1201 O O . LEU A 1 155 ? -14.101 30.248 -24.631 1.00 46.00 155 LEU A O 1
ATOM 1205 N N . PHE A 1 156 ? -13.086 28.804 -23.255 1.00 42.12 156 PHE A N 1
ATOM 1206 C CA . PHE A 1 156 ? -12.300 28.150 -24.295 1.00 42.12 156 PHE A CA 1
ATOM 1207 C C . PHE A 1 156 ? -13.219 27.167 -25.021 1.00 42.12 156 PHE A C 1
ATOM 1209 O O . PHE A 1 156 ? -13.338 25.999 -24.657 1.00 42.12 156 PHE A O 1
ATOM 1216 N N . LYS A 1 157 ? -13.904 27.663 -26.053 1.00 44.78 157 LYS A N 1
ATOM 1217 C CA . LYS A 1 157 ? -14.511 26.808 -27.070 1.00 44.78 157 LYS A CA 1
ATOM 1218 C C . LYS A 1 157 ? -13.378 26.328 -27.991 1.00 44.78 157 LYS A C 1
ATOM 1220 O O . LYS A 1 157 ? -12.668 27.179 -28.533 1.00 44.78 157 LYS A O 1
ATOM 1225 N N . PRO A 1 158 ? -13.148 25.015 -28.164 1.00 33.44 158 PRO A N 1
ATOM 1226 C CA . PRO A 1 158 ? -12.178 24.550 -29.146 1.00 33.44 158 PRO A CA 1
ATOM 1227 C C . PRO A 1 158 ? -12.666 24.918 -30.560 1.00 33.44 158 PRO A C 1
ATOM 1229 O O . PRO A 1 158 ? -13.878 24.964 -30.795 1.00 33.44 158 PRO A O 1
ATOM 1232 N N . PRO A 1 159 ? -11.766 25.201 -31.517 1.00 35.88 159 PRO A N 1
ATOM 1233 C CA . PRO A 1 159 ? -12.189 25.535 -32.866 1.00 35.88 159 PRO A CA 1
ATOM 1234 C C . PRO A 1 159 ? -12.836 24.305 -33.512 1.00 35.88 159 PRO A C 1
ATOM 1236 O O . PRO A 1 159 ? -12.180 23.279 -33.671 1.00 35.88 159 PRO A O 1
ATOM 1239 N N . GLY A 1 160 ? -14.112 24.424 -33.896 1.00 46.38 160 GLY A N 1
ATOM 1240 C CA . GLY A 1 160 ? -14.798 23.435 -34.735 1.00 46.38 160 GLY A CA 1
ATOM 1241 C C . GLY A 1 160 ? -16.046 22.746 -34.169 1.00 46.38 160 GLY A C 1
ATOM 1242 O O . GLY A 1 160 ? -16.510 21.814 -34.815 1.00 46.38 160 GLY A O 1
ATOM 1243 N N . LEU A 1 161 ? -16.617 23.187 -33.040 1.00 35.66 161 LEU A N 1
ATOM 1244 C CA . LEU A 1 161 ? -17.980 22.826 -32.596 1.00 35.66 161 LEU A CA 1
ATOM 1245 C C . LEU A 1 161 ? -18.667 24.020 -31.919 1.00 35.66 161 LEU A C 1
ATOM 1247 O O . LEU A 1 161 ? -17.999 24.760 -31.165 1.00 35.66 161 LEU A O 1
#

Sequence (161 aa):
MTGGIHPTLPLMILVGIHYDGVFYEFVPWNGVVNWEVTPWGYWYMSAENETHKVELEATTKDLGTTLRAPTAEVGFAPACKDTCFGVLKLQMWERRSDGSKGKIILDVTSDMAAVEVGGGPWFNTWKGETSTPELLSRALNVPINVEGIFGLVPLFKPPGL

Secondary structure (DSSP, 8-state):
--------------EEEEETTEEEEE-TTTEEEEEEE-SSSEEEEEEEESSEEEEEEEE--S--EEEEEEETTTEEEEEEEEEEEEEEEEEEEEEPTTSSEEEEEEEEEEEEEEEEEESS---S-EEEEPPPPHHHHHHTTS---HHHHTTSS---PPTT-

Organism: Liquidambar formosana (NCBI:txid63359)

Solvent-accessible surface area (backbone atoms only — not comparable to full-atom values): 9676 Å² total; per-residue (Å²): 133,85,82,75,79,73,79,74,74,75,87,82,64,75,50,77,46,79,55,98,95,39,77,49,76,34,34,49,90,62,26,42,44,35,41,42,32,44,60,69,52,41,38,38,37,39,33,34,41,88,56,34,36,38,43,37,41,36,35,38,87,66,89,54,47,79,34,71,39,84,43,96,88,75,38,79,34,82,40,29,34,32,40,52,61,15,38,29,39,42,36,30,21,36,34,38,98,88,71,46,83,46,58,78,77,43,81,49,74,45,68,63,32,74,47,75,48,71,71,69,84,60,83,54,66,49,69,54,64,53,74,59,59,75,66,57,68,58,58,70,76,44,92,74,65,71,77,68,62,74,74,74,58,84,81,82,69,66,94,88,118

Radius of gyration: 19.74 Å; Cα contacts (8 Å, |Δi|>4): 289; chains: 1; bounding box: 39×48×57 Å

InterPro domains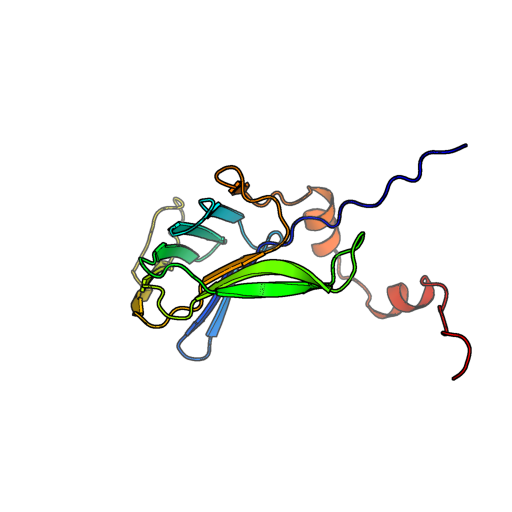:
  IPR025893 Tocopherol cyclase [PTHR35309] (8-161)
  IPR059486 Tocopherol cyclase-like [PF14249] (14-119)

Foldseek 3Di:
DDDDDDPPPQPWDWDWDQDPNDIDIFTQQFWKKKWKAALAFWIWMWIDGPWKIKIKIKGDPDPWDFAWDQDPPPGTGRFKTKDQQIKMWIWMATADPVRDGHHTPDTDIDRRHIDMDGDDDRPGIDIDMRHDDPVVNVVVPDPDPPVVVVVPDDDPDDPDD

Nearest PDB structures (foldseek):
  7ums-assembly1_U  TM=2.430E-01  e=1.459E-01  Rotavirus
  7d5z-assembly3_E  TM=3.540E-01  e=1.166E+00  human gammaherpesvirus 4
  7s07-assembly1_A  TM=2.775E-01  e=9.975E-01  human gammaherpesvirus 4
  7s1b-assembly1_A  TM=3.112E-01  e=1.861E+00  human gammaherpesvirus 4
  3u6x-assembly2_O  TM=2.222E-01  e=1.166E+00  Lactococcus phage TP901-1